Protein AF-A0A2N2X436-F1 (afdb_monomer_lite)

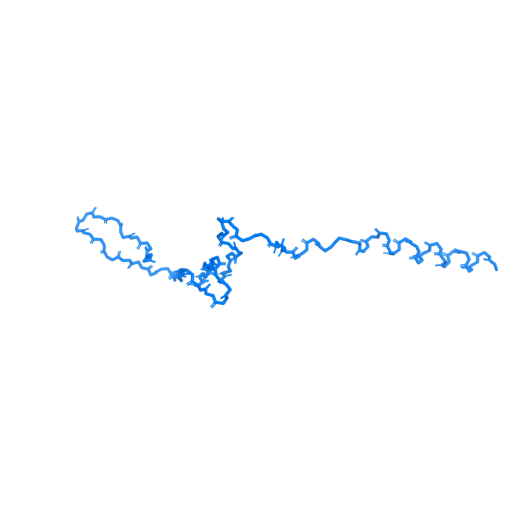Secondary structure (DSSP, 8-state):
-HHHHHHHHHHHHHHHHS----S----S--TT-----EE-SSEEEEE-SSTT-EEEEEETT-EEPPSTT---EE--

Sequence (76 aa):
MKNSLFALLLLISVTAIAQNDGWNISTTNNKNYTGIVVANGRIGLLPSEKPFQVEQIILNNVFDKESPLGVSKILL

Structure (mmCIF, N/CA/C/O backbone):
data_AF-A0A2N2X436-F1
#
_entry.id   AF-A0A2N2X436-F1
#
loop_
_atom_site.group_PDB
_atom_site.id
_atom_site.type_symbol
_atom_site.label_atom_id
_atom_site.label_alt_id
_atom_site.label_comp_id
_atom_site.label_asym_id
_atom_site.label_entity_id
_atom_site.label_seq_id
_atom_site.pdbx_PDB_ins_code
_atom_site.Cartn_x
_atom_site.Cartn_y
_atom_site.Cartn_z
_atom_site.occupancy
_atom_site.B_iso_or_equiv
_atom_site.auth_seq_id
_atom_site.auth_comp_id
_atom_site.auth_asym_id
_atom_site.auth_atom_id
_atom_site.pdbx_PDB_model_num
ATOM 1 N N . MET A 1 1 ? 32.825 11.182 -43.047 1.00 61.03 1 MET A N 1
ATOM 2 C CA . MET A 1 1 ? 33.385 10.246 -42.041 1.00 61.03 1 MET A CA 1
ATOM 3 C C . MET A 1 1 ? 33.370 10.829 -40.628 1.00 61.03 1 MET A C 1
ATOM 5 O O . MET A 1 1 ? 32.762 10.216 -39.766 1.00 61.03 1 MET A O 1
ATOM 9 N N . LYS A 1 2 ? 33.952 12.015 -40.377 1.00 68.38 2 LYS A N 1
ATOM 10 C CA . LYS A 1 2 ? 33.977 12.638 -39.033 1.00 68.38 2 LYS A CA 1
ATOM 11 C C . LYS A 1 2 ? 32.586 12.962 -38.458 1.00 68.38 2 LYS A C 1
ATOM 13 O O . LYS A 1 2 ? 32.317 12.629 -37.313 1.00 68.38 2 LYS A O 1
ATOM 18 N N . ASN A 1 3 ? 31.680 13.520 -39.266 1.00 77.62 3 ASN A N 1
ATOM 19 C CA . ASN A 1 3 ? 30.323 13.871 -38.812 1.00 77.62 3 ASN A CA 1
ATOM 20 C C . ASN A 1 3 ? 29.473 12.626 -38.507 1.00 77.62 3 ASN A C 1
ATOM 22 O O . ASN A 1 3 ? 28.694 12.623 -37.563 1.00 77.62 3 ASN A O 1
ATOM 26 N N . SER A 1 4 ? 29.668 11.548 -39.273 1.00 81.81 4 SER A N 1
ATOM 27 C CA . SER A 1 4 ? 29.020 10.252 -39.039 1.00 81.81 4 SER A CA 1
ATOM 28 C C . SER A 1 4 ? 29.531 9.588 -37.756 1.00 81.81 4 SER A C 1
ATOM 30 O O . SER A 1 4 ? 28.745 9.023 -37.006 1.00 81.81 4 SER A O 1
ATOM 32 N N . LEU A 1 5 ? 30.834 9.703 -37.471 1.00 85.12 5 LEU A N 1
ATOM 33 C CA . LEU A 1 5 ? 31.434 9.227 -36.221 1.00 85.12 5 LEU A CA 1
ATOM 34 C C . LEU A 1 5 ? 30.905 10.006 -35.010 1.00 85.12 5 LEU A C 1
ATOM 36 O O . LEU A 1 5 ? 30.611 9.415 -33.978 1.00 85.12 5 LEU A O 1
ATOM 40 N N . PHE A 1 6 ? 30.746 11.323 -35.151 1.00 85.69 6 PHE A N 1
ATOM 41 C CA . PHE A 1 6 ? 30.189 12.175 -34.104 1.00 85.69 6 PHE A CA 1
ATOM 42 C C . PHE A 1 6 ? 28.723 11.833 -33.809 1.00 85.69 6 PHE A C 1
ATOM 44 O O . PHE A 1 6 ? 28.348 11.702 -32.648 1.00 85.69 6 PHE A O 1
ATOM 51 N N . ALA A 1 7 ? 27.918 11.601 -34.851 1.00 86.00 7 ALA A N 1
ATOM 52 C CA . ALA A 1 7 ? 26.539 11.136 -34.707 1.00 86.00 7 ALA A CA 1
ATOM 53 C C . ALA A 1 7 ? 26.458 9.763 -34.017 1.00 86.00 7 ALA A C 1
ATOM 55 O O . ALA A 1 7 ? 25.615 9.561 -33.147 1.00 86.00 7 ALA A O 1
ATOM 56 N N . LEU A 1 8 ? 27.368 8.841 -34.352 1.00 86.62 8 LEU A N 1
ATOM 57 C CA . LEU A 1 8 ? 27.449 7.531 -33.705 1.00 86.62 8 LEU A CA 1
ATOM 58 C C . LEU A 1 8 ? 27.812 7.651 -32.215 1.00 86.62 8 LEU A C 1
ATOM 60 O O . LEU A 1 8 ? 27.191 6.996 -31.383 1.00 86.62 8 LEU A O 1
ATOM 64 N N . LEU A 1 9 ? 28.762 8.526 -31.865 1.00 83.94 9 LEU A N 1
ATOM 65 C CA . LEU A 1 9 ? 29.125 8.802 -30.471 1.00 83.94 9 LEU A CA 1
ATOM 66 C C . LEU A 1 9 ? 27.942 9.367 -29.665 1.00 83.94 9 LEU A C 1
ATOM 68 O O . LEU A 1 9 ? 27.750 8.998 -28.508 1.00 83.94 9 LEU A O 1
ATOM 72 N N . LEU A 1 10 ? 27.144 10.236 -30.291 1.00 83.00 10 LEU A N 1
ATOM 73 C CA . LEU A 1 10 ? 25.940 10.833 -29.707 1.00 83.00 10 LEU A CA 1
ATOM 74 C C . LEU A 1 10 ? 24.821 9.807 -29.483 1.00 83.00 10 LEU A C 1
ATOM 76 O O . LEU A 1 10 ? 24.118 9.880 -28.481 1.00 83.00 10 LEU A O 1
ATOM 80 N N . LEU A 1 11 ? 24.667 8.823 -30.372 1.00 80.75 11 LEU A N 1
ATOM 81 C CA . LEU A 1 11 ? 23.720 7.727 -30.147 1.00 80.75 11 LEU A CA 1
ATOM 82 C C . LEU A 1 11 ? 24.138 6.847 -28.963 1.00 80.75 11 LEU A C 1
ATOM 84 O O . LEU A 1 11 ? 23.297 6.470 -28.147 1.00 80.75 11 LEU A O 1
ATOM 88 N N . ILE A 1 12 ? 25.433 6.545 -28.845 1.00 80.69 12 ILE A N 1
ATOM 89 C CA . ILE A 1 12 ? 25.959 5.710 -27.757 1.00 80.69 12 ILE A CA 1
ATOM 90 C C . ILE A 1 12 ? 25.756 6.401 -26.399 1.00 80.69 12 ILE A C 1
ATOM 92 O O . ILE A 1 12 ? 25.337 5.749 -25.442 1.00 80.69 12 ILE A O 1
ATOM 96 N N . SER A 1 13 ? 25.964 7.720 -26.306 1.00 77.56 13 SER A N 1
ATOM 97 C CA . SER A 1 13 ? 25.773 8.455 -25.048 1.00 77.56 13 SER A CA 1
ATOM 98 C C . SER A 1 13 ? 24.312 8.502 -24.583 1.00 77.56 13 SER A C 1
ATOM 100 O O . SER A 1 13 ? 24.062 8.372 -23.386 1.00 77.56 13 SER A O 1
ATOM 102 N N . VAL A 1 14 ? 23.337 8.599 -25.496 1.00 73.12 14 VAL A N 1
ATOM 103 C CA . VAL A 1 14 ? 21.900 8.570 -25.148 1.00 73.12 14 VAL A CA 1
ATOM 104 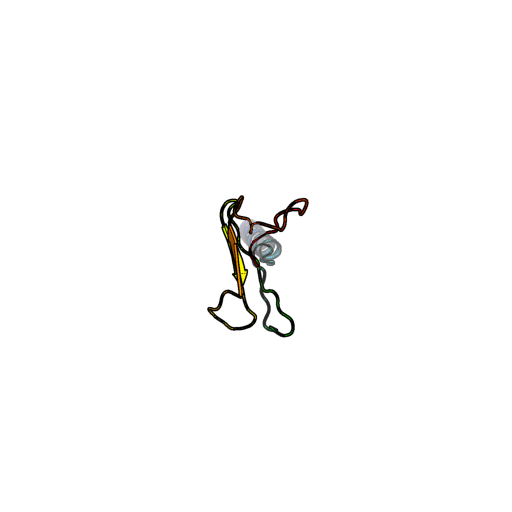C C . VAL A 1 14 ? 21.500 7.222 -24.539 1.00 73.12 14 VAL A C 1
ATOM 106 O O . VAL A 1 14 ? 20.793 7.182 -23.533 1.00 73.12 14 VAL A O 1
ATOM 109 N N . THR A 1 15 ? 22.001 6.110 -25.086 1.00 69.69 15 THR A N 1
ATOM 110 C CA . THR A 1 15 ? 21.697 4.767 -24.555 1.00 69.69 15 THR A CA 1
ATOM 111 C C . THR A 1 15 ? 22.325 4.484 -23.189 1.00 69.69 15 THR A C 1
ATOM 113 O O . THR A 1 15 ? 21.813 3.645 -22.453 1.00 69.69 15 THR A O 1
ATOM 116 N N . ALA A 1 16 ? 23.403 5.181 -22.817 1.00 67.19 16 ALA A N 1
ATOM 117 C CA . ALA A 1 16 ? 24.056 5.007 -21.520 1.00 67.19 16 ALA A CA 1
ATOM 118 C C . ALA A 1 16 ? 23.271 5.655 -20.362 1.00 67.19 16 ALA A C 1
ATOM 120 O O . ALA A 1 16 ? 23.373 5.203 -19.226 1.00 67.19 16 ALA A O 1
ATOM 121 N N . ILE A 1 17 ? 22.467 6.687 -20.643 1.00 67.31 17 ILE A N 1
ATOM 122 C CA . ILE A 1 17 ? 21.724 7.455 -19.626 1.00 67.31 17 ILE A CA 1
ATOM 123 C C . ILE A 1 17 ? 20.309 6.881 -19.394 1.00 67.31 17 ILE A C 1
ATOM 125 O O . ILE A 1 17 ? 19.706 7.120 -18.353 1.00 67.31 17 ILE A O 1
ATOM 129 N N . ALA A 1 18 ? 19.780 6.078 -20.323 1.00 64.88 18 ALA A N 1
ATOM 130 C CA . ALA A 1 18 ? 18.392 5.601 -20.302 1.00 64.88 18 ALA A CA 1
ATOM 131 C C . ALA A 1 18 ? 18.143 4.287 -19.522 1.00 64.88 18 ALA A C 1
ATOM 133 O O . ALA A 1 18 ? 17.044 3.744 -19.596 1.00 64.88 18 ALA A O 1
ATOM 134 N N . GLN A 1 19 ? 19.138 3.726 -18.824 1.00 68.25 19 GLN A N 1
ATOM 135 C CA . GLN A 1 19 ? 19.106 2.294 -18.477 1.00 68.25 19 GLN A CA 1
ATOM 136 C C . GLN A 1 19 ? 18.384 1.913 -17.180 1.00 68.25 19 GLN A C 1
ATOM 138 O O . GLN A 1 19 ? 18.097 0.734 -17.005 1.00 68.25 19 GLN A O 1
ATOM 143 N N . ASN A 1 20 ? 18.048 2.853 -16.292 1.00 73.81 20 A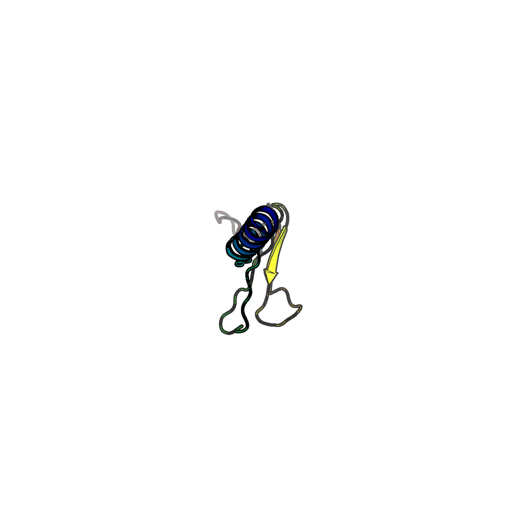SN A N 1
ATOM 144 C CA . ASN A 1 20 ? 17.413 2.499 -15.020 1.00 73.81 20 ASN A CA 1
ATOM 145 C C . ASN A 1 20 ? 16.036 3.145 -14.870 1.00 73.81 20 ASN A C 1
ATOM 147 O O . ASN A 1 20 ? 15.910 4.357 -14.693 1.00 73.81 20 ASN A O 1
ATOM 151 N N . ASP A 1 21 ? 15.006 2.300 -14.897 1.00 81.75 21 ASP A N 1
ATOM 152 C CA . ASP A 1 21 ? 13.652 2.643 -14.477 1.00 81.75 21 ASP A CA 1
ATOM 153 C C . ASP A 1 21 ? 13.626 2.834 -12.954 1.00 81.75 21 ASP A C 1
ATOM 155 O O . ASP A 1 21 ? 13.409 1.902 -12.185 1.00 81.75 21 ASP A O 1
ATOM 159 N N . GLY A 1 22 ? 13.920 4.059 -12.517 1.00 84.94 22 GLY A N 1
ATOM 160 C CA . GLY A 1 22 ? 13.871 4.449 -11.107 1.00 84.94 22 GLY A CA 1
ATOM 161 C C . GLY A 1 22 ? 12.469 4.800 -10.605 1.00 84.94 22 GLY A C 1
ATOM 162 O O . GLY A 1 22 ? 12.321 5.167 -9.442 1.00 84.94 22 GLY A O 1
ATOM 163 N N . TRP A 1 23 ? 11.453 4.735 -11.470 1.00 89.56 23 TRP A N 1
ATOM 164 C CA . TRP A 1 23 ? 10.086 5.150 -11.149 1.00 89.56 23 TRP A CA 1
ATOM 165 C C . TRP A 1 23 ? 9.189 3.980 -10.764 1.00 89.56 23 TRP A C 1
ATOM 167 O O . TRP A 1 23 ? 8.198 4.179 -10.063 1.00 89.56 23 TRP A O 1
ATOM 177 N N . ASN A 1 24 ? 9.533 2.769 -11.199 1.00 89.62 24 ASN A N 1
ATOM 178 C CA . ASN A 1 24 ? 8.753 1.577 -10.917 1.00 89.62 24 ASN A CA 1
ATOM 179 C C . ASN A 1 24 ? 9.412 0.729 -9.828 1.00 89.62 24 ASN A C 1
ATOM 181 O O . ASN A 1 24 ? 10.599 0.416 -9.869 1.00 89.62 24 ASN A O 1
ATOM 185 N N . ILE A 1 25 ? 8.601 0.308 -8.860 1.00 86.81 25 ILE A N 1
ATOM 186 C CA . ILE A 1 25 ? 8.994 -0.641 -7.819 1.00 86.81 25 ILE A CA 1
ATOM 187 C C . ILE A 1 25 ? 8.339 -1.976 -8.167 1.00 86.81 25 ILE A C 1
ATOM 189 O O . ILE A 1 25 ? 7.129 -2.039 -8.378 1.00 86.81 25 ILE A O 1
ATOM 193 N N . SER A 1 26 ? 9.126 -3.049 -8.230 1.00 87.62 26 SER A N 1
ATOM 194 C CA . SER A 1 26 ? 8.628 -4.398 -8.512 1.00 87.62 26 SER A CA 1
ATOM 195 C C . SER A 1 26 ? 9.309 -5.440 -7.624 1.00 87.62 26 SER A C 1
ATOM 197 O O . SER A 1 26 ? 10.425 -5.245 -7.145 1.00 87.62 26 SER A O 1
ATOM 199 N N . THR A 1 27 ? 8.615 -6.549 -7.376 1.00 87.00 27 THR A N 1
ATOM 200 C CA . THR A 1 27 ? 9.141 -7.723 -6.670 1.00 87.00 27 THR A CA 1
ATOM 201 C C . THR A 1 27 ? 8.486 -8.982 -7.228 1.00 87.00 27 THR A C 1
ATOM 203 O O . THR A 1 27 ? 7.344 -8.945 -7.684 1.00 87.00 27 THR A O 1
ATOM 206 N N . THR A 1 28 ? 9.199 -10.103 -7.180 1.00 88.12 28 THR A N 1
ATOM 207 C CA . THR A 1 28 ? 8.673 -11.440 -7.502 1.00 88.12 28 THR A CA 1
ATOM 208 C C . THR A 1 28 ? 8.402 -12.282 -6.255 1.00 88.12 28 THR A C 1
ATOM 210 O O . THR A 1 28 ? 7.815 -13.356 -6.356 1.00 88.12 28 THR A O 1
ATOM 213 N N . ASN A 1 29 ? 8.819 -11.808 -5.076 1.00 85.94 29 ASN A N 1
ATOM 214 C CA . ASN A 1 29 ? 8.628 -12.481 -3.797 1.00 85.94 29 ASN A CA 1
ATOM 215 C C . ASN A 1 29 ? 7.551 -11.757 -2.984 1.00 85.94 29 ASN A C 1
ATOM 217 O O . ASN A 1 29 ? 7.691 -10.566 -2.699 1.00 85.94 29 ASN A O 1
ATOM 221 N N . ASN A 1 30 ? 6.508 -12.494 -2.604 1.00 80.81 30 ASN A N 1
ATOM 222 C CA . ASN A 1 30 ? 5.370 -12.009 -1.829 1.00 80.81 30 ASN A CA 1
ATOM 223 C C . ASN A 1 30 ? 5.309 -12.566 -0.390 1.00 80.81 30 ASN A C 1
ATOM 225 O O . ASN A 1 30 ? 4.279 -12.447 0.265 1.00 80.81 30 ASN A O 1
ATOM 229 N N . LYS A 1 31 ? 6.381 -13.182 0.126 1.00 84.44 31 LYS A N 1
ATOM 230 C CA . LYS A 1 31 ? 6.426 -13.677 1.510 1.00 84.44 31 LYS A CA 1
ATOM 231 C C . LYS A 1 31 ? 6.557 -12.514 2.499 1.00 84.44 31 LYS A C 1
ATOM 233 O O . LYS A 1 31 ? 7.536 -11.773 2.412 1.00 84.44 31 LYS A O 1
ATOM 238 N N . ASN A 1 32 ? 5.650 -12.413 3.476 1.00 81.25 32 ASN A N 1
ATOM 239 C CA . ASN A 1 32 ? 5.571 -11.289 4.423 1.00 81.25 32 ASN A CA 1
ATOM 240 C C . ASN A 1 32 ? 5.459 -9.942 3.687 1.00 81.25 32 ASN A C 1
ATOM 242 O O . ASN A 1 32 ? 6.112 -8.960 4.049 1.00 81.25 32 ASN A O 1
ATOM 246 N N . TYR A 1 33 ? 4.699 -9.923 2.593 1.00 79.31 33 TYR A N 1
ATOM 247 C CA . TYR A 1 33 ? 4.635 -8.799 1.669 1.00 79.31 33 TYR A CA 1
ATOM 248 C C . TYR A 1 33 ? 3.410 -7.938 1.944 1.00 79.31 33 TYR A C 1
ATOM 250 O O . TYR A 1 33 ? 2.305 -8.218 1.500 1.00 79.31 33 TYR A O 1
ATOM 258 N N . THR A 1 34 ? 3.639 -6.816 2.615 1.00 77.94 34 THR A N 1
ATOM 259 C CA . THR A 1 34 ? 2.627 -5.780 2.877 1.00 77.94 34 THR A CA 1
ATOM 260 C C . THR A 1 34 ? 2.208 -5.011 1.610 1.00 77.94 34 THR A C 1
ATOM 262 O O . THR A 1 34 ? 1.329 -4.156 1.653 1.00 77.94 34 THR A O 1
ATOM 265 N N . GLY A 1 35 ? 2.855 -5.301 0.477 1.00 83.69 35 GLY A N 1
ATOM 266 C CA . GLY A 1 35 ? 2.616 -4.670 -0.812 1.00 83.69 35 GLY A CA 1
ATOM 267 C C . GLY A 1 35 ? 2.975 -3.188 -0.898 1.00 83.69 35 GLY A C 1
ATOM 268 O O . GLY A 1 35 ? 3.578 -2.608 0.003 1.00 83.69 35 GLY A O 1
ATOM 269 N N . ILE A 1 36 ? 2.653 -2.580 -2.043 1.00 89.50 36 ILE A N 1
ATOM 270 C CA . ILE A 1 36 ? 2.810 -1.139 -2.266 1.00 89.50 36 ILE A CA 1
ATOM 271 C C . ILE A 1 36 ? 1.492 -0.465 -1.888 1.00 89.50 36 ILE A C 1
ATOM 273 O O . ILE A 1 36 ? 0.489 -0.611 -2.587 1.00 89.50 36 ILE A O 1
ATOM 277 N N . VAL A 1 37 ? 1.498 0.275 -0.780 1.00 92.50 37 VAL A N 1
ATOM 278 C CA . VAL A 1 37 ? 0.334 1.052 -0.338 1.00 92.50 37 VAL A CA 1
ATOM 279 C C . VAL A 1 37 ? 0.089 2.203 -1.307 1.00 92.50 37 VAL A C 1
ATOM 281 O O . VAL A 1 37 ? 1.006 2.959 -1.633 1.00 92.50 37 VAL A O 1
ATOM 284 N N . VAL A 1 38 ? -1.162 2.366 -1.730 1.00 94.12 38 VAL A N 1
ATOM 285 C CA . VAL A 1 38 ? -1.589 3.484 -2.581 1.00 94.12 38 VAL A CA 1
ATOM 286 C C . VAL A 1 38 ? -2.588 4.358 -1.838 1.00 94.12 38 VAL A C 1
ATOM 288 O O . VAL A 1 38 ? -3.486 3.855 -1.164 1.00 94.12 38 VAL A O 1
ATOM 291 N N . ALA A 1 39 ? -2.438 5.678 -1.941 1.00 96.12 39 ALA A N 1
ATOM 292 C CA . ALA A 1 39 ? -3.324 6.631 -1.281 1.00 96.12 39 ALA A CA 1
ATOM 293 C C . ALA A 1 39 ? -3.408 7.956 -2.046 1.00 96.12 39 ALA A C 1
ATOM 295 O O . ALA A 1 39 ? -2.490 8.323 -2.776 1.00 96.12 39 ALA A O 1
ATOM 296 N N . ASN A 1 40 ? -4.500 8.697 -1.845 1.00 96.94 40 ASN A N 1
ATOM 297 C CA . ASN A 1 40 ? -4.722 10.014 -2.463 1.00 96.94 40 ASN A CA 1
ATOM 298 C C . ASN A 1 40 ? -5.047 11.133 -1.451 1.00 96.94 40 ASN A C 1
ATOM 300 O O . ASN A 1 40 ? -5.618 12.161 -1.813 1.00 96.94 40 ASN A O 1
ATOM 304 N N . GLY A 1 41 ? -4.760 10.911 -0.166 1.00 95.00 41 GLY A N 1
ATOM 305 C CA . GLY A 1 41 ? -5.076 11.840 0.927 1.00 95.00 41 GLY A CA 1
ATOM 306 C C . GLY A 1 41 ? -6.514 11.754 1.463 1.00 95.00 41 GLY A C 1
ATOM 307 O O . GLY A 1 41 ? -6.798 12.312 2.524 1.00 95.00 41 GLY A O 1
ATOM 308 N N . ARG A 1 42 ? -7.420 11.035 0.785 1.00 96.12 42 ARG A N 1
ATOM 309 C CA . ARG A 1 42 ? -8.778 10.728 1.280 1.00 96.12 42 ARG A CA 1
ATOM 310 C C . ARG A 1 42 ? -8.971 9.248 1.582 1.00 96.12 42 ARG A C 1
ATOM 312 O O . ARG A 1 42 ? -9.561 8.917 2.603 1.00 96.12 42 ARG A O 1
ATOM 319 N N . ILE A 1 43 ? -8.477 8.386 0.701 1.00 95.69 43 ILE A N 1
ATOM 320 C CA . ILE A 1 43 ? -8.522 6.930 0.833 1.00 95.69 43 ILE A CA 1
ATOM 321 C C . ILE A 1 43 ? -7.108 6.368 0.691 1.00 95.69 43 ILE A C 1
ATOM 323 O O . ILE A 1 43 ? -6.327 6.856 -0.133 1.00 95.69 43 ILE A O 1
ATOM 327 N N . GLY A 1 44 ? -6.788 5.368 1.505 1.00 95.12 44 GLY A N 1
ATOM 328 C CA . GLY A 1 44 ? -5.593 4.539 1.406 1.00 95.12 44 GLY A CA 1
ATOM 329 C C . GLY A 1 44 ? -5.982 3.069 1.288 1.00 95.12 44 GLY A C 1
ATOM 330 O O . GLY A 1 44 ? -6.926 2.626 1.942 1.00 95.12 44 GLY A O 1
ATOM 331 N N . LEU A 1 45 ? -5.270 2.326 0.445 1.00 94.88 45 LEU A N 1
ATOM 332 C CA . LEU A 1 45 ? -5.484 0.900 0.220 1.00 94.88 45 LEU A CA 1
ATOM 333 C C . LEU A 1 45 ? -4.209 0.140 0.574 1.00 94.88 45 LEU A C 1
ATOM 335 O O . LEU A 1 45 ? -3.160 0.356 -0.042 1.00 94.88 45 LEU A O 1
ATOM 339 N N . LEU A 1 46 ? -4.323 -0.753 1.552 1.00 92.62 46 LEU A N 1
ATOM 340 C CA . LEU A 1 46 ? -3.294 -1.720 1.899 1.00 92.62 46 LEU A CA 1
ATOM 341 C C . LEU A 1 46 ? -3.545 -3.004 1.095 1.00 92.62 46 LEU A C 1
ATOM 343 O O . LEU A 1 46 ? -4.535 -3.694 1.356 1.00 92.62 46 LEU A O 1
ATOM 347 N N . PRO A 1 47 ? -2.712 -3.333 0.099 1.00 91.56 47 PRO A N 1
ATOM 348 C CA . PRO A 1 47 ? -2.837 -4.598 -0.619 1.00 91.56 47 PRO A CA 1
ATOM 349 C C . PRO A 1 47 ? -2.553 -5.795 0.300 1.00 91.56 47 PRO A C 1
ATOM 351 O O . PRO A 1 47 ? -1.785 -5.702 1.254 1.00 91.56 47 PRO A O 1
ATOM 354 N N . SER A 1 48 ? -3.168 -6.930 -0.017 1.00 89.25 48 SER A N 1
ATOM 355 C CA . SER A 1 48 ? -2.866 -8.212 0.623 1.00 89.25 48 SER A CA 1
ATOM 356 C C . SER A 1 48 ? -1.710 -8.923 -0.096 1.00 89.25 48 SER A C 1
ATOM 358 O O . SER A 1 48 ? -1.361 -8.598 -1.233 1.00 89.25 48 SER A O 1
ATOM 360 N N . GLU A 1 49 ? -1.152 -9.960 0.530 1.00 87.25 49 GLU A N 1
ATOM 361 C CA . GLU A 1 49 ? -0.178 -10.867 -0.102 1.00 87.25 49 GLU A CA 1
ATOM 362 C C . GLU A 1 49 ? -0.781 -11.652 -1.282 1.00 87.25 49 GLU A C 1
ATOM 364 O O . GLU A 1 49 ? -0.061 -12.155 -2.154 1.00 87.25 49 GLU A O 1
ATOM 369 N N . LYS A 1 50 ? -2.116 -11.777 -1.299 1.00 86.44 50 LYS A N 1
ATOM 370 C CA . LYS A 1 50 ? -2.879 -12.447 -2.353 1.00 86.44 50 LYS A CA 1
ATOM 371 C C . LYS A 1 50 ? -3.182 -11.476 -3.502 1.00 86.44 50 LYS A C 1
ATOM 373 O O . 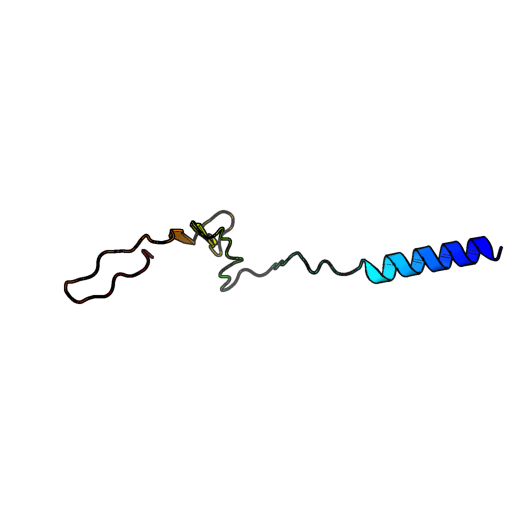LYS A 1 50 ? -3.694 -10.382 -3.255 1.00 86.44 50 LYS A O 1
ATOM 378 N N . PRO A 1 51 ? -2.939 -11.872 -4.766 1.00 83.69 51 PRO A N 1
ATOM 379 C CA . PRO A 1 51 ? -3.272 -11.045 -5.921 1.00 83.69 51 PRO A CA 1
ATOM 380 C C . PRO A 1 51 ? -4.744 -10.622 -5.936 1.00 83.69 51 PRO A C 1
ATOM 382 O O . PRO A 1 51 ? -5.626 -11.426 -5.639 1.00 83.69 51 PRO A O 1
ATOM 385 N N . PHE A 1 52 ? -4.997 -9.373 -6.335 1.00 85.25 52 PHE A N 1
ATOM 386 C CA . PHE A 1 52 ? -6.337 -8.777 -6.456 1.00 85.25 52 PHE A CA 1
ATOM 387 C C . PHE A 1 52 ? -7.145 -8.704 -5.151 1.00 85.25 52 PHE A C 1
ATOM 389 O O . PHE A 1 52 ? -8.366 -8.564 -5.192 1.00 85.25 52 PHE A O 1
ATOM 396 N N . GLN A 1 53 ? -6.474 -8.756 -4.000 1.00 89.38 53 GLN A N 1
ATOM 397 C CA . GLN A 1 53 ? -7.102 -8.606 -2.695 1.00 89.38 53 GLN A CA 1
ATOM 398 C C . GLN A 1 53 ? -6.556 -7.377 -1.959 1.00 89.38 53 GLN A C 1
ATOM 400 O O . GLN A 1 53 ? -5.364 -7.070 -2.002 1.00 89.38 53 GLN A O 1
ATOM 405 N N . VAL A 1 54 ? -7.455 -6.679 -1.268 1.00 91.69 54 VAL A N 1
ATOM 406 C CA . VAL A 1 54 ? -7.131 -5.579 -0.357 1.00 91.69 54 VAL A CA 1
ATOM 407 C C . VAL A 1 54 ? -7.265 -6.111 1.062 1.00 91.69 54 VAL A C 1
ATOM 409 O O . VAL A 1 54 ? -8.281 -6.721 1.391 1.00 91.69 54 VAL A O 1
ATOM 412 N N . GLU A 1 55 ? -6.231 -5.910 1.869 1.00 92.12 55 GLU A N 1
ATOM 413 C CA . GLU A 1 55 ? -6.229 -6.303 3.276 1.00 92.12 55 GLU A CA 1
ATOM 414 C C . GLU A 1 55 ? -6.996 -5.272 4.107 1.00 92.12 55 GLU A C 1
ATOM 416 O O . GLU A 1 55 ? -7.870 -5.633 4.887 1.00 92.12 55 GLU A O 1
ATOM 421 N N . GLN A 1 56 ? -6.711 -3.980 3.898 1.00 92.94 56 GLN A N 1
ATOM 422 C CA . GLN A 1 56 ? -7.350 -2.890 4.637 1.00 92.94 56 GLN A CA 1
ATOM 423 C C . GLN A 1 56 ? -7.624 -1.671 3.755 1.00 92.94 56 GLN A C 1
ATOM 425 O O . GLN A 1 56 ? -6.837 -1.315 2.872 1.00 92.94 56 GLN A O 1
ATOM 430 N N . ILE A 1 57 ? -8.743 -1.001 4.034 1.00 94.38 57 ILE A N 1
ATOM 431 C CA . ILE A 1 57 ? -9.133 0.270 3.422 1.00 94.38 57 ILE A CA 1
ATOM 432 C C . ILE A 1 57 ? -9.193 1.312 4.529 1.00 94.38 57 ILE A C 1
ATOM 434 O O . ILE A 1 57 ? -10.003 1.206 5.443 1.00 94.38 57 ILE A O 1
ATOM 438 N N . ILE A 1 58 ? -8.364 2.345 4.419 1.00 94.31 58 ILE A N 1
ATOM 439 C CA . ILE A 1 58 ? -8.287 3.417 5.409 1.00 94.31 58 ILE A CA 1
ATOM 440 C C . ILE A 1 58 ? -8.920 4.667 4.810 1.00 94.31 58 ILE A C 1
ATOM 442 O O . ILE A 1 58 ? -8.512 5.138 3.745 1.00 94.31 58 ILE A O 1
ATOM 446 N N . LEU A 1 59 ? -9.912 5.219 5.503 1.00 95.44 59 LEU A N 1
ATOM 447 C CA . LEU A 1 59 ? -10.573 6.462 5.121 1.00 95.44 59 LEU A CA 1
ATOM 448 C C . LEU A 1 59 ? -10.121 7.592 6.043 1.00 95.44 59 LEU A C 1
ATOM 450 O O . LEU A 1 59 ? -10.149 7.475 7.267 1.00 95.44 59 LEU A O 1
ATOM 454 N N . ASN A 1 60 ? -9.712 8.708 5.448 1.00 93.31 60 ASN A N 1
ATOM 455 C CA . ASN A 1 60 ? -9.272 9.867 6.208 1.00 93.31 60 ASN A CA 1
ATOM 456 C C . ASN A 1 60 ? -10.437 10.448 7.025 1.00 93.31 60 ASN A C 1
ATOM 458 O O . ASN A 1 60 ? -11.544 10.612 6.510 1.00 93.31 60 ASN A O 1
ATOM 462 N N . ASN A 1 61 ? -10.163 10.804 8.279 1.00 93.00 61 ASN A N 1
ATOM 463 C CA . ASN A 1 61 ? -11.131 11.315 9.253 1.00 93.00 61 ASN A CA 1
ATOM 464 C C . ASN A 1 61 ? -12.278 10.353 9.625 1.00 93.00 61 ASN A C 1
ATOM 466 O O . ASN A 1 61 ? -13.274 10.796 10.197 1.00 93.00 61 ASN A O 1
ATOM 470 N N . VAL A 1 62 ? -12.156 9.056 9.328 1.00 93.75 62 VAL A N 1
ATOM 471 C CA . VAL A 1 62 ? -13.112 8.028 9.760 1.00 93.75 62 VAL A CA 1
ATOM 472 C C . VAL A 1 62 ? -12.460 7.180 10.846 1.00 93.75 62 VAL A C 1
ATOM 474 O O . VAL A 1 62 ? -11.414 6.571 10.628 1.00 93.75 62 VAL A O 1
ATOM 477 N N . PHE A 1 63 ? -13.081 7.159 12.023 1.00 92.94 63 PHE A N 1
ATOM 478 C CA . PHE A 1 63 ? -12.544 6.509 13.213 1.00 92.94 63 PHE A CA 1
ATOM 479 C C . PHE A 1 63 ? -13.632 5.720 13.931 1.00 92.94 63 PHE A C 1
ATOM 481 O O . PHE A 1 63 ? -14.789 6.150 13.974 1.00 92.94 63 PHE A O 1
ATOM 488 N N . ASP A 1 64 ? -13.235 4.620 14.560 1.00 92.12 64 ASP A N 1
ATOM 489 C CA . ASP A 1 64 ? -14.092 3.890 15.481 1.00 92.12 64 ASP A CA 1
ATOM 490 C C . ASP A 1 64 ? -14.230 4.632 16.801 1.00 92.12 64 ASP A C 1
ATOM 492 O O . ASP A 1 64 ? -13.268 5.167 17.362 1.00 92.12 64 ASP A O 1
ATOM 496 N N . LYS A 1 65 ? -15.462 4.655 17.310 1.00 90.19 65 LYS A N 1
ATOM 497 C CA . LYS A 1 65 ? -15.771 5.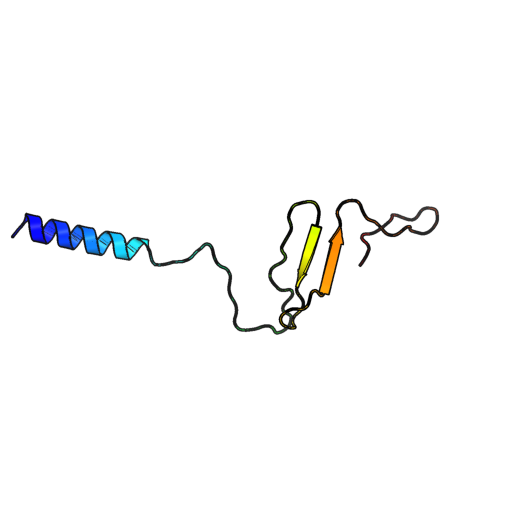278 18.590 1.00 90.19 65 LYS A CA 1
ATOM 498 C C . LYS A 1 65 ? -15.215 4.426 19.728 1.00 90.19 65 LYS A C 1
ATOM 500 O O . LYS A 1 65 ? -15.645 3.295 19.926 1.00 90.19 65 LYS A O 1
ATOM 505 N N . GLU A 1 66 ? -14.329 5.020 20.516 1.00 90.75 66 GLU A N 1
ATOM 506 C CA . GLU A 1 66 ? -13.799 4.389 21.724 1.00 90.75 66 GLU A CA 1
ATOM 507 C C . GLU A 1 66 ? -14.729 4.507 22.943 1.00 90.75 66 GLU A C 1
ATOM 509 O O . GLU A 1 66 ? -15.745 5.219 22.940 1.00 90.75 66 GLU A O 1
ATOM 514 N N . SER A 1 67 ? -14.356 3.804 24.016 1.00 91.88 67 SER A N 1
ATOM 515 C CA . SER A 1 67 ? -14.988 3.935 25.332 1.00 91.88 67 SER A CA 1
ATOM 516 C C . SER A 1 67 ? -14.915 5.377 25.868 1.00 91.88 67 SER A C 1
ATOM 518 O O . SER A 1 67 ? -14.033 6.140 25.468 1.00 91.88 67 SER A O 1
ATOM 520 N N . PRO A 1 68 ? -15.785 5.779 26.818 1.00 90.56 68 PRO A N 1
ATOM 521 C CA . PRO A 1 68 ? -15.659 7.073 27.488 1.00 90.56 68 PRO A CA 1
ATOM 522 C C . PRO A 1 68 ? -14.241 7.275 28.045 1.00 90.56 68 PRO A C 1
ATOM 524 O O . PRO A 1 68 ? -13.703 6.372 28.678 1.00 90.56 68 PRO A O 1
ATOM 527 N N . LEU A 1 69 ? -13.653 8.453 27.797 1.00 90.94 69 LEU A N 1
ATOM 528 C CA . LEU A 1 69 ? -12.250 8.811 28.097 1.00 90.94 69 LEU A CA 1
ATOM 529 C C . LEU A 1 69 ? -11.176 8.106 27.241 1.00 90.94 69 LEU A C 1
ATOM 531 O O . LEU A 1 69 ? -9.988 8.352 27.440 1.00 90.94 69 LEU A O 1
ATOM 535 N N . GLY A 1 70 ? -11.568 7.263 26.283 1.00 89.06 70 GLY A N 1
ATOM 536 C CA . GLY A 1 70 ? -10.673 6.660 25.297 1.00 89.06 70 GLY A CA 1
ATOM 537 C C . GLY A 1 70 ? -10.396 7.576 24.099 1.00 89.06 70 GLY A C 1
ATOM 538 O O . GLY A 1 70 ? -11.101 8.558 23.863 1.00 89.06 70 GLY A O 1
ATOM 539 N N . VAL A 1 71 ? -9.360 7.242 23.325 1.00 88.62 71 VAL A N 1
ATOM 540 C CA . VAL A 1 71 ? -8.974 7.960 22.098 1.00 88.62 71 VAL A CA 1
ATOM 541 C C . VAL A 1 71 ? -9.359 7.122 20.886 1.00 88.62 71 VAL A C 1
ATOM 543 O O . VAL A 1 71 ? -8.729 6.093 20.649 1.00 88.62 71 VAL A O 1
ATOM 546 N N . SER A 1 72 ? -10.360 7.573 20.125 1.00 91.19 72 SER A N 1
ATOM 547 C CA . SER A 1 72 ? -10.827 6.914 18.898 1.00 91.19 72 SER A CA 1
ATOM 548 C C . SER A 1 72 ? -9.679 6.576 17.944 1.00 91.19 72 SER A C 1
ATOM 550 O O . SER A 1 72 ? -8.758 7.373 17.753 1.00 91.19 72 SER A O 1
ATOM 552 N N . LYS A 1 73 ? -9.744 5.390 17.336 1.00 90.00 73 LYS A N 1
ATOM 553 C CA . LYS A 1 73 ? -8.692 4.838 16.470 1.00 90.00 73 LYS A CA 1
ATOM 554 C C . LYS A 1 73 ? -9.198 4.679 15.047 1.00 90.00 73 LYS A C 1
ATOM 556 O O . LYS A 1 73 ? -10.400 4.698 14.801 1.00 90.00 73 LYS A O 1
ATOM 561 N N . ILE A 1 74 ? -8.268 4.548 14.105 1.00 85.38 74 ILE A N 1
ATOM 562 C CA . ILE A 1 74 ? -8.607 4.197 12.723 1.00 85.38 74 ILE A CA 1
ATOM 563 C C . ILE A 1 74 ? -9.340 2.852 12.758 1.00 85.38 74 ILE A C 1
ATOM 565 O O . ILE A 1 74 ? -8.887 1.941 13.449 1.00 85.38 74 ILE A O 1
ATOM 569 N N . LEU A 1 75 ? -10.459 2.765 12.040 1.00 76.38 75 LEU A N 1
ATOM 570 C CA . LEU A 1 75 ? -11.173 1.509 11.813 1.00 76.38 75 LEU A CA 1
ATOM 571 C C . LEU A 1 75 ? -10.230 0.559 11.054 1.00 76.38 75 LEU A C 1
ATOM 573 O O . LEU A 1 75 ? -9.827 0.878 9.932 1.00 76.38 75 LEU A O 1
ATOM 577 N N . LEU A 1 76 ? -9.822 -0.538 11.701 1.00 67.06 76 LEU A N 1
ATOM 578 C CA . LEU A 1 76 ? -8.895 -1.543 11.157 1.00 67.06 76 LEU A CA 1
ATOM 579 C C . LEU A 1 76 ? -9.630 -2.751 10.583 1.00 67.06 76 LEU A C 1
ATOM 581 O O . LEU A 1 76 ? -10.620 -3.193 11.207 1.00 67.06 76 LEU A O 1
#

pLDDT: mean 85.67, std 8.53, range [61.03, 96.94]

Radius of gyration: 24.2 Å; chains: 1; bounding box: 50×28×70 Å

Foldseek 3Di:
DVVVVVVVVVVVV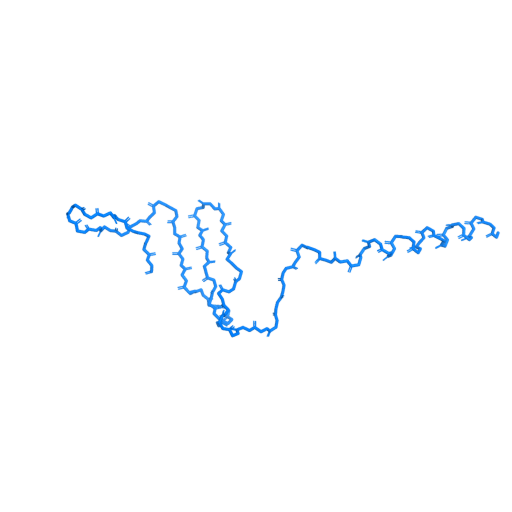VVVVPPDPPPDDDDPDLVVNQDDWDDDQAKIFGADSDPPHTPDIWGPPDFDDDDVVDDTHTDD